Protein AF-A0A433SFX1-F1 (afdb_monomer)

Secondary structure (DSSP, 8-state):
--------------------PPPEEEEE-SSEEEEESSSSTTSPEEEEEETT-EEEEEEEETTEEEEE-TT--EEEEEGGGEE---EEEE-SSEEEEESSSSTTSPEEEEEETT-EEEEEEEETTEEEEEETTEEEEEEGGGEES--

Radius of gyration: 22.94 Å; Cα contacts (8 Å, |Δi|>4): 326; chains: 1; bounding box: 67×68×47 Å

Solvent-accessible surface area (backbone atoms only — not comparable to full-atom values): 8527 Å² total; per-residue (Å²): 137,89,81,89,80,81,84,82,78,82,78,81,80,78,80,80,79,78,75,81,79,74,75,48,61,33,11,29,70,38,76,65,46,59,29,12,80,37,83,51,92,87,35,59,72,75,46,76,46,43,51,39,44,41,31,36,56,74,49,78,53,90,70,20,29,36,30,29,42,91,88,64,53,74,37,17,34,55,49,89,43,40,40,75,62,56,17,24,32,30,72,37,71,74,41,66,25,11,68,42,83,47,95,86,39,59,72,75,50,77,47,45,50,70,44,63,30,40,52,76,47,76,52,98,66,19,33,30,35,38,48,94,93,48,70,31,20,33,57,46,91,38,41,40,61,83,106

pLDDT: mean 91.3, std 15.25, range [43.66, 98.88]

Mean predicted aligned error: 7.46 Å

Structure (mmCIF, N/CA/C/O backbone):
data_AF-A0A433SFX1-F1
#
_entry.id   AF-A0A433SFX1-F1
#
loop_
_ato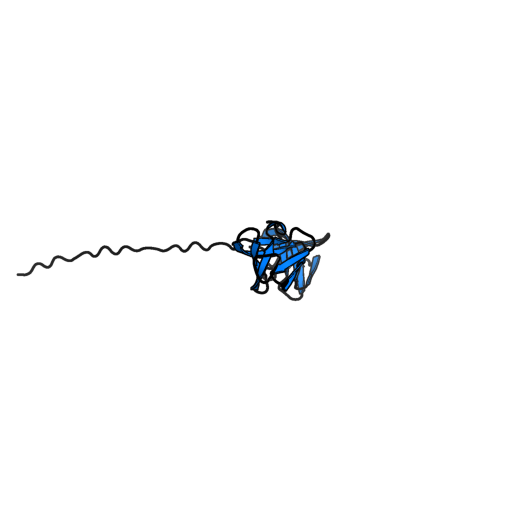m_site.group_PDB
_atom_site.id
_atom_site.type_symbol
_atom_site.label_atom_id
_atom_site.label_alt_id
_atom_site.label_comp_id
_atom_site.label_asym_id
_atom_site.label_entity_id
_atom_site.label_seq_id
_atom_site.pdbx_PDB_ins_code
_atom_site.Cartn_x
_atom_site.Cartn_y
_atom_site.Cartn_z
_atom_site.occupancy
_atom_site.B_iso_or_equiv
_atom_site.auth_seq_id
_atom_site.auth_comp_id
_atom_site.auth_asym_id
_atom_site.auth_atom_id
_atom_site.pdbx_PDB_model_num
ATOM 1 N N . MET A 1 1 ? -54.374 -57.205 -15.287 1.00 43.66 1 MET A N 1
ATOM 2 C CA . MET A 1 1 ? -53.330 -56.601 -16.148 1.00 43.66 1 MET A CA 1
ATOM 3 C C . MET A 1 1 ? -53.034 -55.196 -15.645 1.00 43.66 1 MET A C 1
ATOM 5 O O . MET A 1 1 ? -53.931 -54.368 -15.597 1.00 43.66 1 MET A O 1
ATOM 9 N N . SER A 1 2 ? -51.812 -54.977 -15.164 1.00 48.69 2 SER A N 1
ATOM 10 C CA . SER A 1 2 ? -51.351 -53.759 -14.490 1.00 48.69 2 SER A CA 1
ATOM 11 C C . SER A 1 2 ? -51.187 -52.573 -15.441 1.00 48.69 2 SER A C 1
ATOM 13 O O . SER A 1 2 ? -50.581 -52.735 -16.499 1.00 48.69 2 SER A O 1
ATOM 15 N N . ARG A 1 3 ? -51.572 -51.363 -15.019 1.00 49.38 3 ARG A N 1
ATOM 16 C CA . ARG A 1 3 ? -51.040 -50.117 -15.593 1.00 49.38 3 ARG A CA 1
ATOM 17 C C . ARG A 1 3 ? -50.414 -49.287 -14.477 1.00 49.38 3 ARG A C 1
ATOM 19 O O . ARG A 1 3 ? -51.102 -48.764 -13.611 1.00 49.38 3 ARG A O 1
ATOM 26 N N . ARG A 1 4 ? -49.081 -49.249 -14.494 1.00 55.50 4 ARG A N 1
ATOM 27 C CA . ARG A 1 4 ? -48.231 -48.358 -13.701 1.00 55.50 4 ARG A CA 1
ATOM 28 C C . ARG A 1 4 ? -48.322 -46.963 -14.323 1.00 55.50 4 ARG A C 1
ATOM 30 O O . ARG A 1 4 ? -48.164 -46.855 -15.536 1.00 55.50 4 ARG A O 1
ATOM 37 N N . ILE A 1 5 ? -48.546 -45.921 -13.527 1.00 54.09 5 ILE A N 1
ATOM 38 C CA . ILE A 1 5 ? -48.328 -44.533 -13.954 1.00 54.09 5 ILE A CA 1
ATOM 39 C C . ILE A 1 5 ? -47.386 -43.894 -12.940 1.00 54.09 5 ILE A C 1
ATOM 41 O O . ILE A 1 5 ? -47.571 -44.008 -11.730 1.00 54.09 5 ILE A O 1
ATOM 45 N N . ALA A 1 6 ? -46.309 -43.348 -13.491 1.00 43.84 6 ALA A N 1
ATOM 46 C CA . ALA A 1 6 ? -45.121 -42.877 -12.813 1.00 43.84 6 ALA A CA 1
ATOM 47 C C . ALA A 1 6 ? -45.362 -41.541 -12.105 1.00 43.84 6 ALA A C 1
ATOM 49 O O . ALA A 1 6 ? -46.016 -40.648 -12.640 1.00 43.84 6 ALA A O 1
ATOM 50 N N . TRP A 1 7 ? -44.765 -41.396 -10.927 1.00 49.53 7 TRP A N 1
ATOM 51 C CA . TRP A 1 7 ? -44.629 -40.117 -10.247 1.00 49.53 7 TRP A CA 1
ATOM 52 C C . TRP A 1 7 ? -43.489 -39.343 -10.912 1.00 49.53 7 TRP A C 1
ATOM 54 O O . TRP A 1 7 ? -42.331 -39.749 -10.827 1.00 49.53 7 TRP A O 1
ATOM 64 N N . ILE A 1 8 ? -43.805 -38.243 -11.596 1.00 52.47 8 ILE A N 1
ATOM 65 C CA . ILE A 1 8 ? -42.795 -37.278 -12.040 1.00 52.47 8 ILE A CA 1
ATOM 66 C C . ILE A 1 8 ? -42.429 -36.438 -10.815 1.00 52.47 8 ILE A C 1
ATOM 68 O O . ILE A 1 8 ? -43.172 -35.545 -10.415 1.00 52.47 8 ILE A O 1
ATOM 72 N N . LEU A 1 9 ? -41.290 -36.746 -10.197 1.00 51.44 9 LEU A N 1
ATOM 73 C CA . LEU A 1 9 ? -40.641 -35.846 -9.248 1.00 51.44 9 LEU A CA 1
ATOM 74 C C . LEU A 1 9 ? -40.020 -34.696 -10.049 1.00 51.44 9 LEU A C 1
ATOM 76 O O . LEU A 1 9 ? -39.007 -34.872 -10.725 1.00 51.44 9 LEU A O 1
ATOM 80 N N . LEU A 1 10 ? -40.651 -33.523 -9.997 1.00 53.97 10 LEU A N 1
ATOM 81 C CA . LEU A 1 10 ? -40.109 -32.290 -10.557 1.00 53.97 10 LEU A CA 1
ATOM 82 C C . LEU A 1 10 ? -38.949 -31.826 -9.660 1.00 53.97 10 LEU A C 1
ATOM 84 O O . LEU A 1 10 ? -39.156 -31.201 -8.621 1.00 53.97 10 LEU A O 1
ATOM 88 N N . GLY A 1 11 ? -37.722 -32.196 -10.025 1.00 52.44 11 GLY A N 1
ATOM 89 C CA . GLY A 1 11 ? -36.513 -31.752 -9.338 1.00 52.44 11 GLY A CA 1
ATOM 90 C C . GLY A 1 11 ? -36.317 -30.247 -9.507 1.00 52.44 11 GLY A C 1
ATOM 91 O O . GLY A 1 11 ? -36.046 -29.768 -10.606 1.00 52.44 11 GLY A O 1
ATOM 92 N N . PHE A 1 12 ? -36.447 -29.499 -8.414 1.00 59.38 12 PHE A N 1
ATOM 93 C CA . PHE A 1 12 ? -36.122 -28.077 -8.358 1.00 59.38 12 PHE A CA 1
ATOM 94 C C . PHE A 1 12 ? -34.592 -27.935 -8.320 1.00 59.38 12 PHE A C 1
ATOM 96 O O . PHE A 1 12 ? -33.965 -28.095 -7.273 1.00 59.38 12 PHE A O 1
ATOM 103 N N . VAL A 1 13 ? -33.961 -27.695 -9.472 1.00 58.12 13 VAL A N 1
ATOM 104 C CA . VAL A 1 13 ? -32.520 -27.410 -9.537 1.00 58.12 13 VAL A CA 1
ATOM 105 C C . VAL A 1 13 ? -32.302 -25.967 -9.085 1.00 58.12 13 VAL A C 1
ATOM 107 O O . VAL A 1 13 ? -32.480 -25.022 -9.848 1.00 58.12 13 VAL A O 1
ATOM 110 N N . PHE A 1 14 ? -31.936 -25.794 -7.817 1.00 58.34 14 PHE A N 1
ATOM 111 C CA . PHE A 1 14 ? -31.532 -24.506 -7.263 1.00 58.34 14 PHE A CA 1
ATOM 112 C C . PHE A 1 14 ? -30.056 -24.265 -7.615 1.00 58.34 14 PHE A C 1
ATOM 114 O O . PHE A 1 14 ? -29.152 -24.723 -6.918 1.00 58.34 14 PHE A O 1
ATOM 121 N N . VAL A 1 15 ? -29.790 -23.595 -8.740 1.00 60.56 15 VAL A N 1
ATOM 122 C CA . VAL A 1 15 ? -28.423 -23.184 -9.097 1.00 60.56 15 VAL A CA 1
ATOM 123 C C . VAL A 1 15 ? -28.039 -21.982 -8.231 1.00 60.56 15 VAL A C 1
ATOM 125 O O . VAL A 1 15 ? -28.439 -20.852 -8.502 1.00 60.56 15 VAL A O 1
ATOM 128 N N . LEU A 1 16 ? -27.260 -22.222 -7.174 1.00 59.53 16 LEU A N 1
ATOM 129 C CA . LEU A 1 16 ? -26.621 -21.165 -6.391 1.00 59.53 16 LEU A CA 1
ATOM 130 C C . LEU A 1 16 ? -25.473 -20.556 -7.206 1.00 59.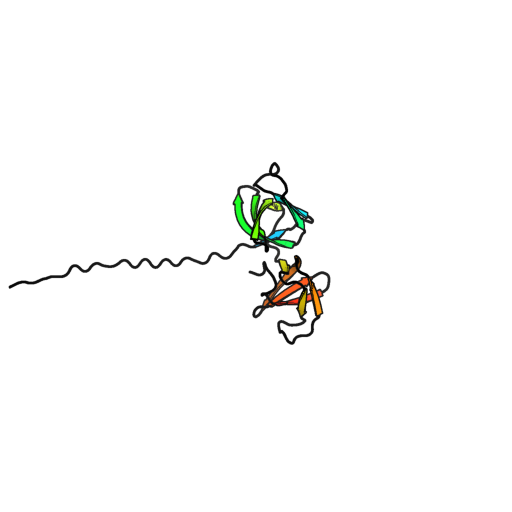53 16 LEU A C 1
ATOM 132 O O . LEU A 1 16 ? -24.356 -21.070 -7.207 1.00 59.53 16 LEU A O 1
ATOM 136 N N . PHE A 1 17 ? -25.722 -19.430 -7.871 1.00 60.12 17 PHE A N 1
ATOM 137 C CA . PHE A 1 17 ? -24.638 -18.542 -8.286 1.00 60.12 17 PHE A CA 1
ATOM 138 C C . PHE A 1 17 ? -24.137 -17.790 -7.051 1.00 60.12 17 PHE A C 1
ATOM 140 O O . PHE A 1 17 ? -24.672 -16.746 -6.680 1.00 60.12 17 PHE A O 1
ATOM 147 N N . ALA A 1 18 ? -23.110 -18.325 -6.392 1.00 62.09 18 ALA A N 1
ATOM 148 C CA . ALA A 1 18 ? -22.348 -17.555 -5.420 1.00 62.09 18 ALA A CA 1
ATOM 149 C C . ALA A 1 18 ? -21.606 -16.445 -6.179 1.00 62.09 18 ALA A C 1
ATOM 151 O O . ALA A 1 18 ? -20.595 -16.691 -6.837 1.00 62.09 18 ALA A O 1
ATOM 152 N N . GLY A 1 19 ? -22.141 -15.223 -6.141 1.00 57.31 19 GLY A N 1
ATOM 153 C CA . GLY A 1 19 ? -21.435 -14.053 -6.648 1.00 57.31 19 GLY A CA 1
ATOM 154 C C . GLY A 1 19 ? -20.097 -13.926 -5.925 1.00 57.31 19 GLY A C 1
ATOM 155 O O . GLY A 1 19 ? -20.058 -13.878 -4.696 1.00 57.31 19 GLY A O 1
ATOM 156 N N . VAL A 1 20 ? -18.992 -13.895 -6.672 1.00 61.03 20 VAL A N 1
ATOM 157 C CA . VAL A 1 20 ? -17.672 -13.645 -6.088 1.00 61.03 20 VAL A CA 1
ATOM 158 C C . VAL A 1 20 ? -17.649 -12.185 -5.643 1.00 61.03 20 VAL A C 1
ATOM 160 O O . VAL A 1 20 ? -17.517 -11.279 -6.466 1.00 61.03 20 VAL A O 1
ATOM 163 N N . ALA A 1 21 ? -17.831 -11.945 -4.345 1.00 65.31 21 ALA A N 1
ATOM 164 C CA . ALA A 1 21 ? -17.660 -10.618 -3.776 1.00 65.31 21 ALA A CA 1
ATOM 165 C C . ALA A 1 21 ? -16.210 -10.167 -4.006 1.00 65.31 21 ALA A C 1
ATOM 167 O O . ALA A 1 21 ? -15.260 -10.847 -3.616 1.00 65.31 21 ALA A O 1
ATOM 168 N N . ARG A 1 22 ? -16.038 -9.029 -4.680 1.00 71.38 22 ARG A N 1
ATOM 169 C CA . ARG A 1 22 ? -14.730 -8.395 -4.856 1.00 71.38 22 ARG A CA 1
ATOM 170 C C . ARG A 1 22 ? -14.321 -7.751 -3.532 1.00 71.38 22 ARG A C 1
ATOM 172 O O . ARG A 1 22 ? -15.132 -7.058 -2.923 1.00 71.38 22 ARG A O 1
ATOM 179 N N . ALA A 1 23 ? -13.074 -7.964 -3.121 1.00 83.50 23 ALA A N 1
ATOM 180 C CA . ALA A 1 23 ? -12.490 -7.304 -1.958 1.00 83.50 23 ALA A CA 1
ATOM 181 C C . ALA A 1 23 ? -12.605 -5.772 -2.087 1.00 83.50 23 ALA A C 1
ATOM 183 O O . ALA A 1 23 ? -12.257 -5.207 -3.126 1.00 83.50 23 ALA A O 1
ATOM 184 N N . GLU A 1 24 ? -13.115 -5.098 -1.052 1.00 95.00 24 GLU A N 1
ATOM 185 C CA . GLU A 1 24 ? -13.100 -3.634 -0.984 1.00 95.00 24 GLU A CA 1
ATOM 186 C C . GLU A 1 24 ? -11.719 -3.183 -0.496 1.00 95.00 24 GLU A C 1
ATOM 188 O O . GLU A 1 24 ? -11.278 -3.585 0.576 1.00 95.00 24 GLU A O 1
ATOM 193 N N . MET A 1 25 ? -11.055 -2.322 -1.267 1.00 97.25 25 MET A N 1
ATOM 194 C CA . MET A 1 25 ? -9.753 -1.757 -0.918 1.00 97.25 25 MET A CA 1
ATOM 195 C C . MET A 1 25 ? -9.888 -0.319 -0.414 1.00 97.25 25 MET A C 1
ATOM 197 O O . MET A 1 25 ? -10.641 0.485 -0.973 1.00 97.25 25 MET A O 1
ATOM 201 N N . VAL A 1 26 ? -9.109 0.015 0.611 1.00 98.25 26 VAL A N 1
ATOM 202 C CA . VAL A 1 26 ? -8.884 1.378 1.105 1.00 98.25 26 VAL A CA 1
ATOM 203 C C . VAL A 1 26 ? -7.388 1.622 1.294 1.00 98.25 26 VAL A C 1
ATOM 205 O O . VAL A 1 26 ? -6.601 0.683 1.363 1.00 98.25 26 VAL A O 1
ATOM 208 N N . SER A 1 27 ? -6.991 2.883 1.411 1.00 98.50 27 SER A N 1
ATOM 209 C CA . SER A 1 27 ? -5.616 3.273 1.718 1.00 98.50 27 SER A CA 1
ATOM 210 C C . SER A 1 27 ? -5.588 4.324 2.813 1.00 98.50 27 SER A C 1
ATOM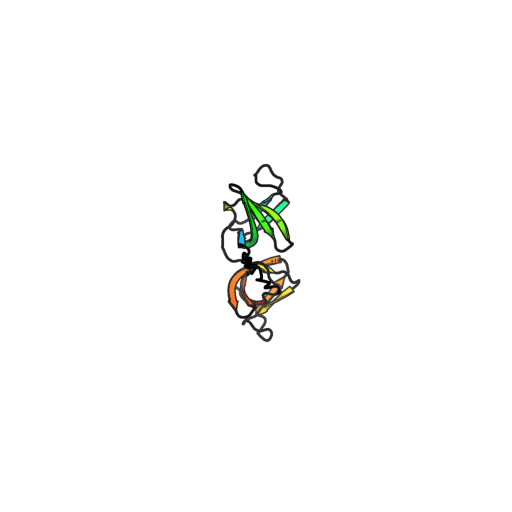 212 O O . SER A 1 27 ? -6.506 5.139 2.932 1.00 98.50 27 SER A O 1
ATOM 214 N N . VAL A 1 28 ? -4.523 4.317 3.611 1.00 98.62 28 VAL A N 1
ATOM 215 C CA . VAL A 1 28 ? -4.304 5.315 4.663 1.00 98.62 28 VAL A CA 1
ATOM 216 C C . VAL A 1 28 ? -4.198 6.709 4.038 1.00 98.62 28 VAL A C 1
ATOM 218 O O . VAL A 1 28 ? -3.372 6.949 3.160 1.00 98.62 28 VAL A O 1
ATOM 221 N N . SER A 1 29 ? -5.035 7.643 4.481 1.00 98.38 29 SER A N 1
ATOM 222 C CA . SER A 1 29 ? -5.139 8.992 3.908 1.00 98.38 29 SER A CA 1
ATOM 223 C C . SER A 1 29 ? -4.448 10.072 4.739 1.00 98.38 29 SER A C 1
ATOM 225 O O . SER A 1 29 ? -4.376 11.222 4.314 1.00 98.38 29 SER A O 1
ATOM 227 N N . ILE A 1 30 ? -3.952 9.713 5.922 1.00 98.31 30 ILE A N 1
ATOM 228 C CA . ILE A 1 30 ? -3.202 10.585 6.834 1.00 98.31 30 ILE A CA 1
ATOM 229 C C . ILE A 1 30 ? -1.734 10.155 6.896 1.00 98.31 30 ILE A C 1
ATOM 231 O O . ILE A 1 30 ? -1.397 9.055 6.473 1.00 98.31 30 ILE A O 1
ATOM 235 N N . LYS A 1 31 ? -0.855 11.005 7.442 1.00 98.00 31 LYS A N 1
ATOM 236 C CA . LYS A 1 31 ? 0.596 10.739 7.493 1.00 98.00 31 LYS A CA 1
ATOM 237 C C . LYS A 1 31 ? 0.935 9.399 8.158 1.00 98.00 31 LYS A C 1
ATOM 239 O O . LYS A 1 31 ? 1.767 8.659 7.645 1.00 98.00 31 LYS A O 1
ATOM 244 N N . GLU A 1 32 ? 0.290 9.113 9.283 1.00 98.00 32 GLU A N 1
ATOM 245 C CA . GLU A 1 32 ? 0.459 7.885 10.054 1.00 98.00 32 GLU A CA 1
ATOM 246 C C . GLU A 1 32 ? -0.870 7.528 10.727 1.00 98.00 32 GLU A C 1
ATOM 248 O O . GLU A 1 32 ? -1.531 8.399 11.295 1.00 98.00 32 GLU A O 1
ATOM 253 N N . ALA A 1 33 ? -1.258 6.257 10.674 1.00 98.25 33 ALA A N 1
ATOM 254 C CA . ALA A 1 33 ? -2.427 5.715 11.352 1.00 98.25 33 ALA A CA 1
ATOM 255 C C . ALA A 1 33 ? -2.042 4.514 12.223 1.00 98.25 33 ALA A C 1
ATOM 257 O O . ALA A 1 33 ? -1.116 3.767 11.912 1.00 98.25 33 ALA A O 1
ATOM 258 N N . ASN A 1 34 ? -2.783 4.316 13.313 1.00 98.31 34 ASN A N 1
ATOM 259 C CA . ASN A 1 34 ? -2.601 3.171 14.202 1.00 98.31 34 ASN A CA 1
ATOM 260 C C . ASN A 1 34 ? -3.524 2.022 13.781 1.00 98.31 34 ASN A C 1
ATOM 262 O O . ASN A 1 34 ? -4.738 2.222 13.678 1.00 98.31 34 ASN A O 1
ATOM 266 N N . LEU A 1 35 ? -2.956 0.829 13.638 1.00 98.31 35 LEU A N 1
ATOM 267 C CA . LEU A 1 35 ? -3.675 -0.439 13.596 1.00 98.31 35 LEU A CA 1
ATOM 268 C C . LEU A 1 35 ? -3.776 -1.003 15.015 1.00 98.31 35 LEU A C 1
ATOM 270 O O . LEU A 1 35 ? -2.788 -1.039 15.751 1.00 98.31 35 LEU A O 1
ATOM 274 N N . ARG A 1 36 ? -4.979 -1.393 15.431 1.00 98.56 36 ARG A N 1
ATOM 275 C CA . ARG A 1 36 ? -5.299 -1.795 16.806 1.00 98.56 36 ARG A CA 1
ATOM 276 C C . ARG A 1 36 ? -5.892 -3.192 16.876 1.00 98.56 36 ARG A C 1
ATOM 278 O O . ARG A 1 36 ? -6.603 -3.623 15.976 1.00 98.56 36 ARG A O 1
ATOM 285 N N . SER A 1 37 ? -5.708 -3.856 18.014 1.00 97.81 37 SER A N 1
ATOM 286 C CA . SER A 1 37 ? -6.233 -5.212 18.235 1.00 97.81 37 SER A CA 1
ATOM 287 C C . SER A 1 37 ? -7.764 -5.303 18.310 1.00 97.81 37 SER A C 1
ATOM 289 O O . SER A 1 37 ? -8.317 -6.400 18.263 1.00 97.81 37 SER A O 1
ATOM 291 N N . GLY A 1 38 ? -8.473 -4.174 18.402 1.00 97.56 38 GLY A N 1
ATOM 292 C CA . GLY A 1 38 ? -9.931 -4.132 18.455 1.00 97.56 38 GLY A CA 1
ATOM 293 C C . GLY A 1 38 ? -10.522 -2.777 18.049 1.00 97.56 38 GLY A C 1
ATOM 294 O O . GLY A 1 38 ? -9.789 -1.793 17.900 1.00 97.56 38 GLY A O 1
ATOM 295 N N . PRO A 1 39 ? -11.853 -2.714 17.872 1.00 96.31 39 PRO A N 1
ATOM 296 C CA . PRO A 1 39 ? -12.563 -1.508 17.464 1.00 96.31 39 PRO A CA 1
ATOM 297 C C . PRO A 1 39 ? -12.695 -0.528 18.639 1.00 96.31 39 PRO A C 1
ATOM 299 O O . PRO A 1 39 ? -13.698 -0.518 19.350 1.00 96.31 39 PRO A O 1
ATOM 302 N N . GLY A 1 40 ? -11.683 0.309 18.860 1.00 93.81 40 GLY A N 1
ATOM 303 C CA . GLY A 1 40 ? -11.720 1.325 19.913 1.00 93.81 40 GLY A CA 1
ATOM 304 C C . GLY A 1 40 ? -10.358 1.936 20.219 1.00 93.81 40 GLY A C 1
ATOM 305 O O . GLY A 1 40 ? -9.314 1.323 20.008 1.00 93.81 40 GLY A O 1
ATOM 306 N N . SER A 1 41 ? -10.353 3.158 20.754 1.00 91.75 41 SER A N 1
ATOM 307 C CA . SER A 1 41 ? -9.121 3.851 21.160 1.00 91.75 41 SER A CA 1
ATOM 308 C C . SER A 1 41 ? -8.476 3.256 22.417 1.00 91.75 41 SER A C 1
ATOM 310 O O . SER A 1 41 ? -7.288 3.475 22.648 1.00 91.75 41 SER A O 1
ATOM 312 N N . ASN A 1 42 ? -9.237 2.484 23.197 1.00 95.44 42 ASN A N 1
ATOM 313 C CA . ASN A 1 42 ? -8.785 1.737 24.371 1.00 95.44 42 ASN A CA 1
ATOM 314 C C . ASN A 1 42 ? -8.080 0.413 24.025 1.00 95.44 42 ASN A C 1
ATOM 316 O O . ASN A 1 42 ? -7.433 -0.170 24.891 1.00 95.44 42 ASN A O 1
ATOM 320 N N . HIS A 1 43 ? -8.181 -0.067 22.782 1.00 96.69 43 HIS A N 1
ATOM 321 C CA . HIS A 1 43 ? -7.471 -1.266 22.350 1.00 96.69 43 HIS A CA 1
ATOM 322 C C . HIS A 1 43 ? -5.995 -0.960 22.056 1.00 96.69 43 HIS A C 1
ATOM 324 O O . HIS A 1 43 ? -5.707 0.077 21.446 1.00 96.69 43 HIS A O 1
ATOM 330 N N . PRO A 1 44 ? -5.057 -1.850 22.435 1.00 97.25 44 PRO A N 1
ATOM 331 C CA . PRO A 1 44 ? -3.638 -1.700 22.128 1.00 97.25 44 PRO A CA 1
ATOM 332 C C . PRO A 1 44 ? -3.358 -1.438 20.645 1.00 97.25 44 PRO A C 1
ATOM 334 O O . PRO A 1 44 ? -3.981 -2.041 19.767 1.00 97.25 44 PRO A O 1
ATOM 337 N N . VAL A 1 45 ? -2.392 -0.556 20.377 1.00 97.88 45 VAL A N 1
ATOM 338 C CA . VAL A 1 45 ? -1.813 -0.380 19.038 1.00 97.88 45 VAL A CA 1
ATOM 339 C C . VAL A 1 45 ? -0.900 -1.569 18.759 1.00 97.88 45 VAL A C 1
ATOM 341 O O . VAL A 1 45 ? 0.010 -1.832 19.539 1.00 97.88 45 VAL A O 1
ATOM 344 N N . GLN A 1 46 ? -1.157 -2.278 17.665 1.00 97.06 46 GLN A N 1
ATOM 345 C CA . GLN A 1 46 ? -0.314 -3.372 17.187 1.00 97.06 46 GLN A CA 1
ATOM 346 C C . GLN A 1 46 ? 0.751 -2.849 16.224 1.00 97.06 46 GLN A C 1
ATOM 348 O O . GLN A 1 46 ? 1.921 -3.187 16.364 1.00 97.06 46 GLN A O 1
ATOM 353 N N . TRP A 1 47 ? 0.355 -1.969 15.297 1.00 95.62 47 TRP A N 1
ATOM 354 C CA . TRP A 1 47 ? 1.242 -1.422 14.272 1.00 95.62 47 TRP A CA 1
ATOM 355 C C . TRP A 1 47 ? 0.901 0.022 13.925 1.00 95.62 47 TRP A C 1
ATOM 357 O O . TRP A 1 47 ? -0.205 0.509 14.175 1.00 95.62 47 TRP A O 1
ATOM 367 N N . LYS A 1 48 ? 1.859 0.693 13.294 1.00 97.56 48 LYS A N 1
ATOM 368 C CA . LYS A 1 48 ? 1.682 1.997 12.662 1.00 97.56 48 LYS A CA 1
ATOM 369 C C . LYS A 1 48 ? 1.891 1.850 11.166 1.00 97.56 48 LYS A C 1
ATOM 371 O O . LYS A 1 48 ? 2.864 1.238 10.739 1.00 97.56 48 LYS A O 1
ATOM 376 N N . VAL A 1 49 ? 0.985 2.426 10.389 1.00 97.94 49 VAL A N 1
ATOM 377 C CA . VAL A 1 49 ? 1.023 2.418 8.924 1.00 97.94 49 VAL A CA 1
ATOM 378 C C . VAL A 1 49 ? 1.036 3.846 8.402 1.00 97.94 49 VAL A C 1
ATOM 380 O O . VAL A 1 49 ? 0.446 4.743 9.004 1.00 97.94 49 VAL A O 1
ATOM 383 N N . ILE A 1 50 ? 1.721 4.062 7.287 1.00 97.75 50 ILE A N 1
ATOM 384 C CA . ILE A 1 50 ? 1.918 5.390 6.698 1.00 97.75 50 ILE A CA 1
ATOM 385 C C . ILE A 1 50 ? 0.905 5.679 5.591 1.00 97.75 50 ILE A C 1
ATOM 387 O O . ILE A 1 50 ? 0.235 4.774 5.091 1.00 97.75 50 ILE A O 1
ATOM 391 N N . GLN A 1 51 ? 0.819 6.946 5.188 1.00 98.19 51 GLN A N 1
ATOM 392 C CA . GLN A 1 51 ? -0.001 7.380 4.058 1.00 98.19 51 GLN A CA 1
ATOM 393 C C . GLN A 1 51 ? 0.205 6.495 2.817 1.00 98.19 51 GLN A C 1
ATOM 395 O O . GLN A 1 51 ? 1.327 6.166 2.441 1.00 98.19 51 GLN A O 1
ATOM 400 N N . GLY A 1 52 ? -0.897 6.139 2.164 1.00 98.31 52 GLY A N 1
ATOM 401 C CA . GLY A 1 52 ? -0.924 5.298 0.975 1.00 98.31 52 GLY A CA 1
ATOM 402 C C . GLY A 1 52 ? -0.899 3.800 1.264 1.00 98.31 52 GLY A C 1
ATOM 403 O O . GLY A 1 52 ? -1.214 3.035 0.363 1.00 98.31 52 GLY A O 1
ATOM 404 N N . TYR A 1 53 ? -0.588 3.347 2.484 1.00 98.56 53 TYR A N 1
ATOM 405 C CA . TYR A 1 53 ? -0.552 1.913 2.786 1.00 98.56 53 TYR A CA 1
ATOM 406 C C . TYR A 1 53 ? -1.918 1.268 2.465 1.00 98.56 53 TYR A C 1
ATOM 408 O O . TYR A 1 53 ? -2.933 1.694 3.035 1.00 98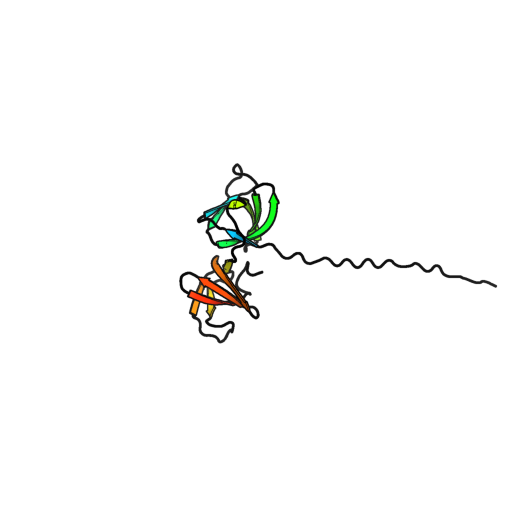.56 53 TYR A O 1
ATOM 416 N N . PRO A 1 54 ? -1.988 0.321 1.508 1.00 98.38 54 PRO A N 1
ATOM 417 C CA . PRO A 1 54 ? -3.248 -0.276 1.085 1.00 98.38 54 PRO A CA 1
ATOM 418 C C . PRO A 1 54 ? -3.726 -1.314 2.102 1.00 98.38 54 PRO A C 1
ATOM 420 O O . PRO A 1 54 ? -2.926 -1.999 2.733 1.00 98.38 54 PRO A O 1
ATOM 423 N N . LEU A 1 55 ? -5.041 -1.442 2.244 1.00 98.50 55 LEU A N 1
ATOM 424 C CA . LEU A 1 55 ? -5.711 -2.324 3.194 1.00 98.50 55 LEU A CA 1
ATOM 425 C C . LEU A 1 55 ? -6.999 -2.877 2.572 1.00 98.50 55 LEU A C 1
ATOM 427 O O . LEU A 1 55 ? -7.782 -2.138 1.973 1.00 98.50 55 LEU A O 1
ATOM 431 N N . GLU A 1 56 ? -7.241 -4.170 2.745 1.00 98.25 56 GLU A N 1
ATOM 432 C CA . GLU A 1 56 ? -8.490 -4.828 2.375 1.00 98.25 56 GLU A CA 1
ATOM 433 C C . GLU A 1 56 ? -9.483 -4.660 3.525 1.00 98.25 56 GLU A C 1
ATOM 435 O O . GLU A 1 56 ? -9.177 -4.964 4.676 1.00 98.25 56 GLU A O 1
ATOM 440 N N . VAL A 1 57 ? -10.693 -4.199 3.231 1.00 98.12 57 VAL A N 1
ATOM 441 C CA . VAL A 1 57 ? -11.777 -4.099 4.206 1.00 98.12 57 VAL A CA 1
ATOM 442 C C . VAL A 1 57 ? -12.375 -5.484 4.440 1.00 98.12 57 VAL A C 1
ATOM 444 O O . VAL A 1 57 ? -12.963 -6.079 3.542 1.00 98.12 57 VAL A O 1
ATOM 447 N N . VAL A 1 58 ? -12.277 -5.970 5.678 1.00 97.56 58 VAL A N 1
ATOM 448 C CA . VAL A 1 58 ? -12.892 -7.233 6.114 1.00 97.56 58 VAL A CA 1
ATOM 449 C C . VAL A 1 58 ? -14.312 -6.991 6.618 1.00 97.56 58 VAL A C 1
ATOM 451 O O . VAL A 1 58 ? -15.245 -7.683 6.219 1.00 97.56 58 VAL A O 1
ATOM 454 N N . LYS A 1 59 ? -14.490 -6.010 7.511 1.00 96.88 59 LYS A N 1
ATOM 455 C CA . LYS A 1 59 ? -15.807 -5.586 8.011 1.00 96.88 59 LYS A CA 1
ATOM 456 C C . LYS A 1 59 ? -15.755 -4.186 8.614 1.00 96.88 59 LYS A C 1
ATOM 458 O O . LYS A 1 59 ? -14.690 -3.683 8.966 1.00 96.88 59 LYS A O 1
ATOM 463 N N . ARG A 1 60 ? -16.922 -3.569 8.788 1.00 97.62 60 ARG A N 1
ATOM 464 C CA . ARG A 1 60 ? -17.089 -2.243 9.407 1.00 97.62 60 ARG A CA 1
ATOM 465 C C . ARG A 1 60 ? -17.868 -2.376 10.717 1.00 97.62 60 ARG A C 1
ATOM 467 O O . ARG A 1 60 ? -18.832 -3.133 10.774 1.00 97.62 60 ARG A O 1
ATOM 474 N N . GLN A 1 61 ? -17.455 -1.654 11.759 1.00 97.69 61 GLN A N 1
ATOM 475 C CA . GLN A 1 61 ? -18.125 -1.624 13.063 1.00 97.69 61 GLN A CA 1
ATOM 476 C C . GLN A 1 61 ? -18.011 -0.229 13.688 1.00 97.69 61 GLN A C 1
ATOM 478 O O . GLN A 1 61 ? -16.946 0.176 14.153 1.00 97.69 61 GLN A O 1
ATOM 483 N N . GLY A 1 62 ? -19.123 0.511 13.710 1.00 96.56 62 GLY A N 1
ATOM 484 C CA . GLY A 1 62 ? -19.132 1.902 14.164 1.00 96.56 62 GLY A CA 1
ATOM 485 C C . GLY A 1 62 ? -18.126 2.747 13.377 1.00 96.56 62 GLY A C 1
ATOM 486 O O . GLY A 1 62 ? -18.084 2.686 12.151 1.00 96.56 62 GLY A O 1
ATOM 487 N N . ASN A 1 63 ? -17.270 3.482 14.089 1.00 97.75 63 ASN A N 1
ATOM 488 C CA . ASN A 1 63 ? -16.226 4.310 13.475 1.00 97.75 63 ASN A CA 1
ATOM 489 C C . ASN A 1 63 ? -14.930 3.541 13.152 1.00 97.75 63 ASN A C 1
ATOM 491 O O . ASN A 1 63 ? -13.899 4.159 12.887 1.00 97.75 63 ASN A O 1
ATOM 495 N N .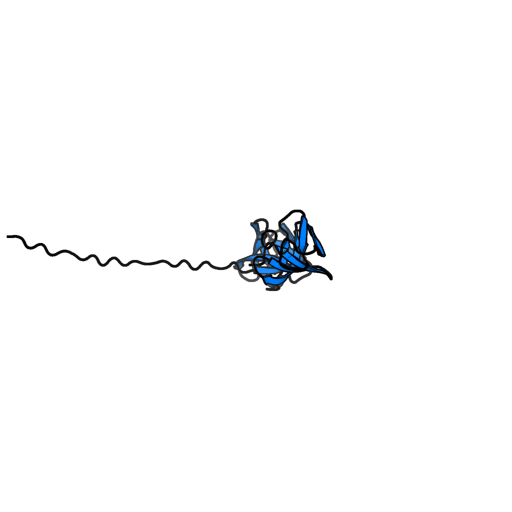 TRP A 1 64 ? -14.952 2.208 13.195 1.00 98.50 64 TRP A N 1
ATOM 496 C CA . TRP A 1 64 ? -13.784 1.357 12.988 1.00 98.50 64 TRP A CA 1
ATOM 497 C C . TRP A 1 64 ? -13.985 0.401 11.819 1.00 98.50 64 TRP A C 1
ATOM 499 O O . TRP A 1 64 ? -15.095 -0.048 11.519 1.00 98.50 64 TRP A O 1
ATOM 509 N N . ILE A 1 65 ? -12.881 0.072 11.162 1.00 98.50 65 ILE A N 1
ATOM 510 C CA . ILE A 1 65 ? -12.829 -0.864 10.047 1.00 98.50 65 ILE A CA 1
ATOM 511 C C . ILE A 1 65 ? -11.849 -1.964 10.428 1.00 98.50 65 ILE A C 1
ATOM 513 O O . ILE A 1 65 ? -10.702 -1.671 10.761 1.00 98.50 65 ILE A O 1
ATOM 517 N N . GLN A 1 66 ? -12.300 -3.215 10.390 1.00 98.56 66 GLN A N 1
ATOM 518 C CA . GLN A 1 66 ? -11.396 -4.351 10.438 1.00 98.56 66 GLN A CA 1
ATOM 519 C C . GLN A 1 66 ? -10.800 -4.512 9.049 1.00 98.56 66 GLN A C 1
ATOM 521 O O . GLN A 1 66 ? -11.530 -4.599 8.057 1.00 98.56 66 GLN A O 1
ATOM 526 N N . VAL A 1 67 ? -9.483 -4.539 8.991 1.00 98.31 67 VAL A N 1
ATOM 527 C CA . VAL A 1 67 ? -8.711 -4.558 7.759 1.00 98.31 67 VAL A CA 1
ATOM 528 C C . VAL A 1 67 ? -7.778 -5.752 7.736 1.00 98.31 67 VAL A C 1
ATOM 530 O O . VAL A 1 67 ? -7.383 -6.245 8.793 1.00 98.31 67 VAL A O 1
ATOM 533 N N . ARG A 1 68 ? -7.441 -6.199 6.530 1.00 98.38 68 ARG A N 1
ATOM 534 C CA . ARG A 1 68 ? -6.373 -7.152 6.262 1.00 98.38 68 ARG A CA 1
ATOM 535 C C . ARG A 1 68 ? -5.297 -6.476 5.420 1.00 98.38 68 ARG A C 1
ATOM 537 O O . ARG A 1 68 ? -5.635 -5.752 4.481 1.00 98.38 68 ARG A O 1
ATOM 544 N N . ASP A 1 69 ? -4.033 -6.694 5.744 1.00 97.56 69 ASP A N 1
ATOM 545 C CA . ASP A 1 69 ? -2.920 -6.210 4.929 1.00 97.56 69 ASP A CA 1
ATOM 546 C C . ASP A 1 69 ? -2.422 -7.254 3.913 1.00 97.56 69 ASP A C 1
ATOM 548 O O . ASP A 1 69 ? -3.014 -8.321 3.715 1.00 97.56 69 ASP A O 1
ATOM 552 N N . PHE A 1 70 ? -1.331 -6.920 3.227 1.00 97.19 70 PHE A N 1
ATOM 553 C CA . PHE A 1 70 ? -0.731 -7.768 2.204 1.00 97.19 70 PHE A CA 1
ATOM 554 C C . PHE A 1 70 ? -0.000 -8.999 2.774 1.00 97.19 70 PHE A C 1
ATOM 556 O O . PHE A 1 70 ? 0.184 -9.977 2.046 1.00 97.19 70 PHE A O 1
ATOM 563 N N . GLU A 1 71 ? 0.355 -8.984 4.063 1.00 96.75 71 GLU A N 1
ATOM 564 C CA . GLU A 1 71 ? 0.933 -10.113 4.808 1.00 96.75 71 GLU A CA 1
ATOM 565 C C . GLU A 1 71 ? -0.155 -11.007 5.432 1.00 96.75 71 GLU A C 1
ATOM 567 O O . GLU A 1 71 ? 0.132 -12.101 5.919 1.00 96.75 71 GLU A O 1
ATOM 572 N N . LYS A 1 72 ? -1.428 -10.617 5.257 1.00 97.06 72 LYS A N 1
ATOM 573 C CA . LYS A 1 72 ? -2.662 -11.268 5.727 1.00 97.06 72 LYS A CA 1
ATOM 574 C C . LYS A 1 72 ? -2.969 -11.027 7.203 1.00 97.06 72 LYS A C 1
ATOM 576 O O . LYS A 1 72 ? -3.911 -11.643 7.716 1.00 97.06 72 LYS A O 1
ATOM 581 N N . ASP A 1 73 ? -2.263 -10.110 7.849 1.00 97.56 73 ASP A N 1
ATOM 582 C CA . ASP A 1 73 ? -2.544 -9.729 9.223 1.00 97.56 73 ASP A CA 1
ATOM 583 C C . ASP A 1 73 ? -3.853 -8.953 9.306 1.00 97.56 73 ASP A C 1
ATOM 585 O O . ASP A 1 73 ? -4.202 -8.168 8.423 1.00 97.56 73 ASP A O 1
ATOM 589 N N . VAL A 1 74 ? -4.615 -9.209 10.372 1.00 98.19 74 VAL A N 1
ATOM 590 C CA . VAL A 1 74 ? -5.940 -8.620 10.583 1.00 98.19 74 VAL A CA 1
ATOM 591 C C . VAL A 1 74 ? -5.916 -7.703 11.796 1.00 98.19 74 VAL A C 1
ATOM 593 O O . VAL A 1 74 ? -5.600 -8.127 12.906 1.00 98.19 74 VAL A O 1
ATOM 596 N N . SER A 1 75 ? -6.322 -6.451 11.599 1.00 98.44 75 SER A N 1
ATOM 597 C CA . SER A 1 75 ? -6.320 -5.423 12.642 1.00 98.44 75 SER A CA 1
ATOM 598 C C . SER A 1 75 ? -7.455 -4.418 12.443 1.00 98.44 75 SER A C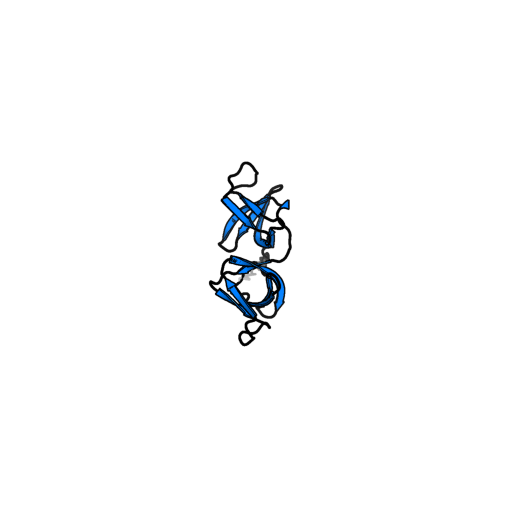 1
ATOM 600 O O . SER A 1 75 ? -8.270 -4.558 11.531 1.00 98.44 75 SER A O 1
ATOM 602 N N . TRP A 1 76 ? -7.541 -3.408 13.305 1.00 98.69 76 TRP A N 1
ATOM 603 C CA . TRP A 1 76 ? -8.565 -2.366 13.255 1.00 98.69 76 TRP A CA 1
ATOM 604 C C . TRP A 1 76 ? -7.969 -0.984 13.031 1.00 98.69 76 TRP A C 1
ATOM 606 O O . TRP A 1 76 ? -7.055 -0.568 13.738 1.00 98.69 76 TRP A O 1
ATOM 616 N N . ILE A 1 77 ? -8.548 -0.237 12.097 1.00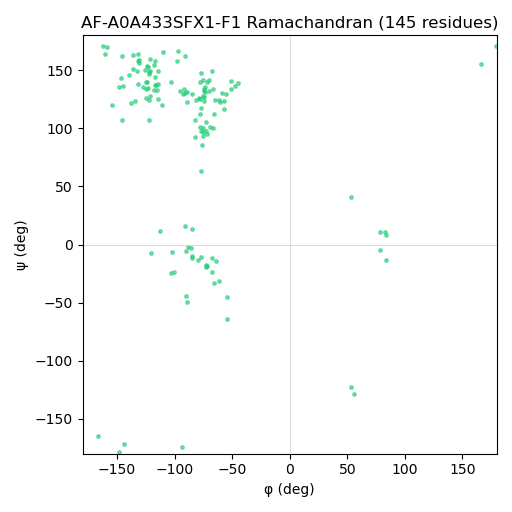 98.75 77 ILE A N 1
ATOM 617 C CA . ILE A 1 77 ? -8.193 1.153 11.808 1.00 98.75 77 ILE A CA 1
ATOM 618 C C . ILE A 1 77 ? -9.411 2.061 11.969 1.00 98.75 77 ILE A C 1
ATOM 620 O O . ILE A 1 77 ? -10.555 1.654 11.743 1.00 98.75 77 ILE A O 1
ATOM 624 N N . TYR A 1 78 ? -9.172 3.307 12.370 1.00 98.50 78 TYR A N 1
ATOM 625 C CA . TYR A 1 78 ? -10.222 4.311 12.459 1.00 98.50 78 TYR A CA 1
ATOM 626 C C . TYR A 1 78 ? -10.690 4.718 11.056 1.00 98.50 78 TYR A C 1
ATOM 628 O O . TYR A 1 78 ? -9.877 5.007 10.178 1.00 98.50 78 TYR A O 1
ATOM 636 N N . ALA A 1 79 ? -12.004 4.752 10.830 1.00 98.25 79 ALA A N 1
ATOM 637 C CA . ALA A 1 79 ? -12.574 4.892 9.491 1.00 98.25 79 ALA A CA 1
ATOM 638 C C . ALA A 1 79 ? -12.191 6.206 8.789 1.00 98.25 79 ALA A C 1
ATOM 640 O O . ALA A 1 79 ? -12.056 6.226 7.571 1.00 98.25 79 ALA A O 1
ATOM 641 N N . GLN A 1 80 ? -11.982 7.288 9.545 1.00 98.12 80 GLN A N 1
ATOM 642 C CA . GLN A 1 80 ? -11.592 8.596 8.999 1.00 98.12 80 GLN A CA 1
ATOM 643 C C . GLN A 1 80 ? -10.108 8.672 8.601 1.00 98.12 80 GLN A C 1
ATOM 645 O O . GLN A 1 80 ? -9.692 9.637 7.966 1.00 98.12 80 GLN A O 1
ATOM 650 N N . SER A 1 81 ? -9.298 7.677 8.975 1.00 98.56 81 SER A N 1
ATOM 651 C CA . SER A 1 81 ? -7.873 7.611 8.633 1.00 98.56 81 SER A CA 1
ATOM 652 C C . SER A 1 81 ? -7.609 6.976 7.267 1.00 98.56 81 SER A C 1
ATOM 654 O O . SER A 1 81 ? -6.450 6.895 6.860 1.00 98.56 81 SER A O 1
ATOM 656 N N . VAL A 1 82 ? -8.651 6.506 6.575 1.00 98.69 82 VAL A N 1
ATOM 657 C CA . VAL A 1 82 ? -8.546 5.847 5.271 1.00 98.69 82 VAL A CA 1
ATOM 658 C C . VAL A 1 82 ? -9.527 6.434 4.261 1.00 98.69 82 VAL A C 1
ATOM 660 O O . VAL A 1 82 ? -10.579 6.965 4.614 1.00 98.69 82 VAL A O 1
ATOM 663 N N . ASN A 1 83 ? -9.213 6.286 2.979 1.00 98.44 83 ASN A N 1
ATOM 664 C CA . ASN A 1 83 ? -10.118 6.594 1.876 1.00 98.44 83 ASN A CA 1
ATOM 665 C C . ASN A 1 83 ? -9.931 5.587 0.724 1.00 98.44 83 ASN A C 1
ATOM 667 O O . ASN A 1 83 ? -9.234 4.587 0.869 1.00 98.44 83 ASN A O 1
ATOM 671 N N . LYS A 1 84 ? -10.572 5.834 -0.423 1.00 97.44 84 LYS A N 1
ATOM 672 C CA . LYS A 1 84 ? -10.496 4.962 -1.610 1.00 97.44 84 LYS A CA 1
ATOM 673 C C . LYS A 1 84 ? -9.370 5.338 -2.583 1.00 97.44 84 LYS A C 1
ATOM 675 O O . LYS A 1 84 ? -9.417 4.927 -3.743 1.00 97.44 84 LYS A O 1
ATOM 680 N N . SER A 1 85 ? -8.399 6.152 -2.160 1.00 97.38 85 SER A N 1
ATOM 681 C CA . SER A 1 85 ? -7.267 6.498 -3.018 1.00 97.38 85 SER A CA 1
ATOM 682 C C . SER A 1 85 ? -6.523 5.225 -3.425 1.00 97.38 85 SER A C 1
ATOM 684 O O . SER A 1 85 ? -6.226 4.397 -2.568 1.00 97.38 85 SER A O 1
ATOM 686 N N . PRO A 1 86 ? -6.235 5.031 -4.720 1.00 97.12 86 PRO A N 1
ATOM 687 C CA . PRO A 1 86 ? -5.705 3.770 -5.205 1.00 97.12 86 PRO A CA 1
ATOM 688 C C . PRO A 1 86 ? -4.192 3.700 -4.984 1.00 97.12 86 PRO A C 1
ATOM 690 O O . PRO A 1 86 ? -3.421 4.327 -5.707 1.00 97.12 86 PRO A O 1
ATOM 693 N N . TYR A 1 87 ? -3.760 2.886 -4.029 1.00 98.50 87 TYR A N 1
ATOM 694 C CA . TYR A 1 87 ? -2.351 2.556 -3.828 1.00 98.50 87 TYR A CA 1
ATOM 695 C C . TYR A 1 87 ? -2.111 1.056 -3.935 1.00 98.50 87 TYR A C 1
ATOM 697 O O . TYR A 1 87 ? -3.023 0.242 -3.803 1.00 98.50 87 TYR A O 1
ATOM 705 N N . VAL A 1 88 ? -0.858 0.704 -4.186 1.00 98.62 88 VAL A N 1
ATOM 706 C CA . VAL A 1 88 ? -0.360 -0.668 -4.193 1.00 98.62 88 VAL A CA 1
ATOM 707 C C . VAL A 1 88 ? 0.904 -0.764 -3.358 1.00 98.62 88 VAL A C 1
ATOM 709 O O . VAL A 1 88 ? 1.590 0.236 -3.148 1.00 98.62 88 VAL A O 1
ATOM 712 N N . ILE A 1 89 ? 1.218 -1.976 -2.918 1.00 98.62 89 ILE A N 1
ATOM 713 C CA . ILE A 1 89 ? 2.442 -2.290 -2.181 1.00 98.62 89 ILE A CA 1
ATOM 714 C C . ILE A 1 89 ? 3.207 -3.409 -2.882 1.00 98.62 89 ILE A C 1
ATOM 716 O O . ILE A 1 89 ? 2.595 -4.340 -3.412 1.00 98.62 89 ILE A O 1
ATOM 720 N N . VAL A 1 90 ? 4.532 -3.292 -2.935 1.00 98.69 90 VAL A N 1
ATOM 721 C CA . VAL A 1 90 ? 5.424 -4.294 -3.535 1.00 98.69 90 VAL A CA 1
ATOM 722 C C . VAL A 1 90 ? 5.531 -5.521 -2.631 1.00 98.69 90 VAL A C 1
ATOM 724 O O . VAL A 1 90 ? 5.695 -5.394 -1.423 1.00 98.69 90 VAL A O 1
ATOM 727 N N . THR A 1 91 ? 5.457 -6.706 -3.236 1.00 98.56 91 THR A N 1
ATOM 728 C CA . THR A 1 91 ? 5.479 -8.012 -2.546 1.00 98.56 91 THR A CA 1
ATOM 729 C C . THR A 1 91 ? 6.632 -8.921 -2.978 1.00 98.56 91 THR A C 1
ATOM 731 O O . THR A 1 91 ? 6.823 -9.974 -2.384 1.00 98.56 91 THR A O 1
ATOM 734 N N . GLY A 1 92 ? 7.402 -8.536 -4.003 1.00 97.44 92 GLY A N 1
ATOM 735 C CA . GLY A 1 92 ? 8.670 -9.192 -4.346 1.00 97.44 92 GLY A CA 1
ATOM 736 C C . GLY A 1 92 ? 9.863 -8.432 -3.766 1.00 97.44 92 GLY A C 1
ATOM 737 O O . GLY A 1 92 ? 9.737 -7.236 -3.525 1.00 97.44 92 GLY A O 1
ATOM 738 N N . ASP A 1 93 ? 11.003 -9.107 -3.596 1.00 97.38 93 ASP A N 1
ATOM 739 C CA . ASP A 1 93 ? 12.209 -8.541 -2.963 1.00 97.38 93 ASP A CA 1
ATOM 740 C C . ASP A 1 93 ? 12.663 -7.235 -3.628 1.00 97.38 93 ASP A C 1
ATOM 742 O O . ASP A 1 93 ? 12.558 -6.176 -3.023 1.00 97.38 93 ASP A O 1
ATOM 746 N N . THR A 1 94 ? 13.067 -7.299 -4.900 1.00 98.06 94 THR A N 1
ATOM 747 C CA . THR A 1 94 ? 13.391 -6.132 -5.731 1.00 98.06 94 THR A CA 1
ATOM 748 C C . THR A 1 94 ? 12.738 -6.298 -7.097 1.00 98.06 94 THR A C 1
ATOM 750 O O . THR A 1 94 ? 12.975 -7.280 -7.808 1.00 98.06 94 THR A O 1
ATOM 753 N N . VAL A 1 95 ? 11.923 -5.330 -7.508 1.00 98.56 95 VAL A N 1
ATOM 754 C CA . VAL A 1 95 ? 11.086 -5.431 -8.707 1.00 98.56 95 VAL A CA 1
ATOM 755 C C . VAL A 1 95 ? 11.377 -4.286 -9.665 1.00 98.56 95 VAL A C 1
ATOM 757 O O . VAL A 1 95 ? 11.460 -3.121 -9.286 1.00 98.56 95 VAL A O 1
ATOM 760 N N . ASN A 1 96 ? 11.506 -4.616 -10.949 1.00 98.62 96 ASN A N 1
ATOM 761 C CA . ASN A 1 96 ? 11.734 -3.619 -11.988 1.00 98.62 96 ASN A CA 1
ATOM 762 C C . ASN A 1 96 ? 10.452 -2.840 -12.299 1.00 98.62 96 ASN A C 1
ATOM 764 O O . ASN A 1 96 ? 9.436 -3.430 -12.682 1.00 98.62 96 ASN A O 1
ATOM 768 N N . LEU A 1 97 ? 10.554 -1.516 -12.265 1.00 98.50 97 LEU A N 1
ATOM 769 C CA . LEU A 1 97 ? 9.589 -0.614 -12.869 1.00 98.50 97 LEU A CA 1
ATOM 770 C C . LEU A 1 97 ? 10.001 -0.348 -14.321 1.00 98.50 97 LEU A C 1
ATOM 772 O O . LEU A 1 97 ? 11.160 -0.044 -14.609 1.00 98.50 97 LEU A O 1
ATOM 776 N N . ARG A 1 98 ? 9.067 -0.476 -15.262 1.00 98.81 98 ARG A N 1
ATOM 777 C CA . ARG A 1 98 ? 9.348 -0.418 -16.705 1.00 98.81 98 ARG A CA 1
ATOM 778 C C . ARG A 1 98 ? 8.634 0.733 -17.402 1.00 98.81 98 ARG A C 1
ATOM 780 O O . ARG A 1 98 ? 7.587 1.190 -16.960 1.00 98.81 98 ARG A O 1
ATOM 787 N N . ALA A 1 99 ? 9.189 1.198 -18.518 1.00 98.56 99 ALA A N 1
ATOM 788 C CA . ALA A 1 99 ? 8.633 2.326 -19.269 1.00 98.56 99 ALA A CA 1
ATOM 789 C C . ALA A 1 99 ? 7.254 2.021 -19.892 1.00 98.56 99 ALA A C 1
ATOM 791 O O . ALA A 1 99 ? 6.402 2.903 -19.981 1.00 98.56 99 ALA A O 1
ATOM 792 N N . THR A 1 100 ? 7.022 0.772 -20.302 1.00 98.56 100 THR A N 1
ATOM 793 C CA . THR A 1 100 ? 5.772 0.283 -20.906 1.00 98.56 100 THR A CA 1
ATOM 794 C C . THR A 1 100 ? 5.398 -1.084 -20.305 1.00 98.56 100 THR A C 1
ATOM 796 O O . THR A 1 100 ? 6.259 -1.718 -19.685 1.00 98.56 100 THR A O 1
ATOM 799 N N . PRO A 1 101 ? 4.139 -1.553 -20.443 1.00 98.44 101 PRO A N 1
ATOM 800 C CA . PRO A 1 101 ? 3.675 -2.813 -19.852 1.00 98.44 101 PRO A CA 1
ATOM 801 C C . PRO A 1 101 ? 4.161 -4.039 -20.648 1.00 98.44 101 PRO A C 1
ATOM 803 O O . PRO A 1 101 ? 3.375 -4.779 -21.236 1.00 98.44 101 PRO A O 1
ATOM 806 N N . ALA A 1 102 ? 5.479 -4.236 -20.704 1.00 98.31 102 ALA A N 1
ATOM 807 C CA . ALA A 1 102 ? 6.125 -5.360 -21.373 1.00 98.31 102 ALA A CA 1
ATOM 808 C C . ALA A 1 102 ? 7.408 -5.776 -20.641 1.00 98.31 102 ALA A C 1
ATOM 810 O O . ALA A 1 102 ? 8.167 -4.938 -20.156 1.00 98.31 102 ALA A O 1
ATOM 811 N N . THR A 1 103 ? 7.700 -7.077 -20.597 1.00 97.19 103 THR A N 1
ATOM 812 C CA . THR A 1 103 ? 8.898 -7.617 -19.926 1.00 97.19 103 THR A CA 1
ATOM 813 C C . THR A 1 103 ? 10.204 -7.234 -20.624 1.00 97.19 103 THR A C 1
ATOM 815 O O . THR A 1 103 ? 11.243 -7.180 -19.972 1.00 97.19 103 THR A O 1
ATOM 818 N N . SER A 1 104 ? 10.155 -6.918 -21.919 1.00 97.94 104 SER A N 1
ATOM 819 C CA . SER A 1 104 ? 11.283 -6.420 -22.715 1.00 97.94 104 SER A CA 1
ATOM 820 C C . SER A 1 104 ? 11.487 -4.903 -22.619 1.00 97.94 104 SER A C 1
ATOM 822 O O . SER A 1 104 ? 12.498 -4.391 -23.094 1.00 97.94 104 SER A O 1
ATOM 824 N N . ALA A 1 105 ? 10.552 -4.163 -22.015 1.00 98.50 105 ALA A N 1
ATOM 825 C CA . ALA A 1 105 ? 10.625 -2.709 -21.951 1.00 98.50 105 ALA A CA 1
ATOM 826 C C . ALA A 1 105 ? 11.783 -2.226 -21.070 1.00 98.50 105 ALA A C 1
ATOM 828 O O . ALA A 1 105 ? 12.121 -2.856 -20.062 1.00 98.50 105 ALA A O 1
ATOM 829 N N . ARG A 1 106 ? 12.339 -1.057 -21.411 1.00 98.56 106 ARG A N 1
ATOM 830 C CA . ARG A 1 106 ? 13.393 -0.390 -20.634 1.00 98.56 106 ARG A CA 1
ATOM 831 C C . ARG A 1 106 ? 12.992 -0.266 -19.160 1.00 98.56 106 ARG A C 1
ATOM 833 O O . ARG A 1 106 ? 11.880 0.169 -18.854 1.00 98.56 106 ARG A O 1
ATOM 840 N N . ILE A 1 107 ? 13.918 -0.609 -18.269 1.00 98.62 107 ILE A N 1
ATOM 841 C CA . ILE A 1 107 ? 13.780 -0.403 -16.824 1.00 98.62 107 ILE A CA 1
ATOM 842 C C . ILE A 1 107 ? 13.965 1.093 -16.541 1.00 98.62 107 ILE A C 1
ATOM 844 O O . ILE A 1 107 ? 14.934 1.698 -17.003 1.00 98.62 107 ILE A O 1
ATOM 848 N N . VAL A 1 108 ? 13.005 1.695 -15.844 1.00 98.44 108 VAL A N 1
ATOM 849 C CA . VAL A 1 108 ? 13.035 3.111 -15.443 1.00 98.44 108 VAL A CA 1
ATOM 850 C C . VAL A 1 108 ? 13.394 3.283 -13.975 1.00 98.44 108 VAL A C 1
ATOM 852 O O . VAL A 1 108 ? 13.906 4.337 -13.623 1.00 98.44 108 VAL A O 1
ATOM 855 N N . ASP A 1 109 ? 13.141 2.262 -13.154 1.00 98.38 109 ASP A N 1
ATOM 856 C CA . ASP A 1 109 ? 13.481 2.244 -11.733 1.00 98.38 109 ASP A CA 1
ATOM 857 C C . ASP A 1 109 ? 13.477 0.805 -11.185 1.00 98.38 109 ASP A C 1
ATOM 859 O O . ASP A 1 109 ? 13.016 -0.125 -11.861 1.00 98.38 109 ASP A O 1
ATOM 863 N N . LYS A 1 110 ? 13.947 0.624 -9.951 1.00 98.19 110 LYS A N 1
ATOM 864 C CA . LYS A 1 110 ? 13.795 -0.600 -9.157 1.00 98.19 110 LYS A CA 1
ATOM 865 C C . LYS A 1 110 ? 13.198 -0.252 -7.800 1.00 98.19 110 LYS A C 1
ATOM 867 O O . LYS A 1 110 ? 13.613 0.713 -7.172 1.00 98.19 110 LYS A O 1
ATOM 872 N N . VAL A 1 111 ? 12.226 -1.042 -7.362 1.00 98.19 111 VAL A N 1
ATOM 873 C CA . VAL A 1 111 ? 11.517 -0.831 -6.095 1.00 98.19 111 VAL A CA 1
ATOM 874 C C . VAL A 1 111 ? 11.604 -2.075 -5.226 1.00 98.19 111 VAL A C 1
ATOM 876 O O . VAL A 1 111 ? 11.499 -3.191 -5.734 1.00 98.19 111 VAL A O 1
ATOM 879 N N . GLU A 1 112 ? 11.793 -1.872 -3.928 1.00 98.56 112 GLU A N 1
ATOM 880 C CA . GLU A 1 112 ? 11.979 -2.951 -2.953 1.00 98.56 112 GLU A CA 1
ATOM 881 C C . GLU A 1 112 ? 10.644 -3.406 -2.343 1.00 98.56 112 GLU A C 1
ATOM 883 O O . GLU A 1 112 ? 9.646 -2.672 -2.381 1.00 98.56 112 GLU A O 1
ATOM 888 N N . TYR A 1 113 ? 10.630 -4.592 -1.737 1.00 98.50 113 TYR A N 1
ATOM 889 C CA . TYR A 1 113 ? 9.530 -5.115 -0.925 1.00 98.50 113 TYR A CA 1
ATOM 890 C C . TYR A 1 113 ? 8.988 -4.068 0.056 1.00 98.50 113 TYR A C 1
ATOM 892 O O . TYR A 1 113 ? 9.738 -3.310 0.670 1.00 98.50 113 TYR A O 1
ATOM 900 N N . GLY A 1 114 ? 7.664 -4.008 0.206 1.00 97.94 114 GLY A N 1
ATOM 901 C CA . GLY A 1 114 ? 7.004 -3.066 1.111 1.00 97.94 114 GLY A CA 1
ATOM 902 C C . GLY A 1 114 ? 6.900 -1.632 0.577 1.00 97.94 114 GLY A C 1
ATOM 903 O O . GLY A 1 114 ? 6.243 -0.795 1.196 1.00 97.94 114 GLY A O 1
ATOM 904 N N . THR A 1 115 ? 7.478 -1.330 -0.590 1.00 98.31 115 THR A N 1
ATOM 905 C CA . THR A 1 115 ? 7.351 -0.005 -1.208 1.00 98.31 115 THR A CA 1
ATOM 906 C C . THR A 1 115 ? 5.898 0.279 -1.592 1.00 98.31 115 THR A C 1
ATOM 908 O O . THR A 1 115 ? 5.286 -0.469 -2.357 1.00 98.31 115 THR A O 1
ATOM 911 N N . VAL A 1 116 ? 5.353 1.390 -1.094 1.00 98.25 116 VAL A N 1
ATOM 912 C CA . VAL A 1 116 ? 3.996 1.871 -1.397 1.00 98.25 116 VAL A CA 1
ATOM 913 C C . VAL A 1 116 ? 4.027 2.836 -2.583 1.00 98.25 116 VAL A C 1
ATOM 915 O O . VAL A 1 116 ? 4.848 3.751 -2.629 1.00 98.25 116 VAL A O 1
ATOM 918 N N . MET A 1 117 ? 3.115 2.658 -3.541 1.00 98.62 117 MET A N 1
ATOM 919 C CA . MET A 1 117 ? 3.047 3.466 -4.765 1.00 98.62 117 MET A CA 1
ATOM 920 C C . MET A 1 117 ? 1.608 3.799 -5.141 1.00 98.62 117 MET A C 1
ATOM 922 O O . MET A 1 117 ? 0.705 2.982 -4.964 1.00 98.62 117 MET A O 1
ATOM 926 N N . GLU A 1 118 ? 1.387 4.980 -5.715 1.00 98.44 118 GLU A N 1
ATOM 927 C CA . GLU A 1 118 ? 0.068 5.350 -6.229 1.00 98.44 118 GLU A CA 1
ATOM 928 C C . GLU A 1 118 ? -0.213 4.588 -7.525 1.00 98.44 118 GLU A C 1
ATOM 930 O O . GLU A 1 118 ? 0.614 4.580 -8.440 1.00 98.44 118 GLU A O 1
ATOM 935 N N . ARG A 1 119 ? -1.392 3.975 -7.636 1.00 98.38 119 ARG A N 1
ATOM 936 C CA . ARG A 1 119 ? -1.842 3.283 -8.844 1.00 98.38 119 ARG A CA 1
ATOM 937 C C . ARG A 1 119 ? -2.577 4.246 -9.766 1.00 98.38 119 ARG A C 1
ATOM 939 O O . ARG A 1 119 ? -3.626 4.782 -9.430 1.00 98.38 119 ARG A O 1
ATOM 946 N N . LEU A 1 120 ? -2.077 4.355 -10.992 1.00 98.44 120 LEU A N 1
ATOM 947 C CA . LEU A 1 120 ? -2.618 5.230 -12.032 1.00 98.44 120 LEU A CA 1
ATOM 948 C C . LEU A 1 120 ? -3.485 4.491 -13.051 1.00 98.44 120 LEU A C 1
ATOM 950 O O . LEU A 1 120 ? -4.292 5.106 -13.739 1.00 98.44 120 LEU A O 1
ATOM 954 N N . GLY A 1 121 ? -3.288 3.183 -13.209 1.00 97.94 121 GLY A N 1
ATOM 955 C CA . GLY A 1 121 ? -3.976 2.420 -14.244 1.00 97.94 121 GLY A CA 1
ATOM 956 C C . GLY A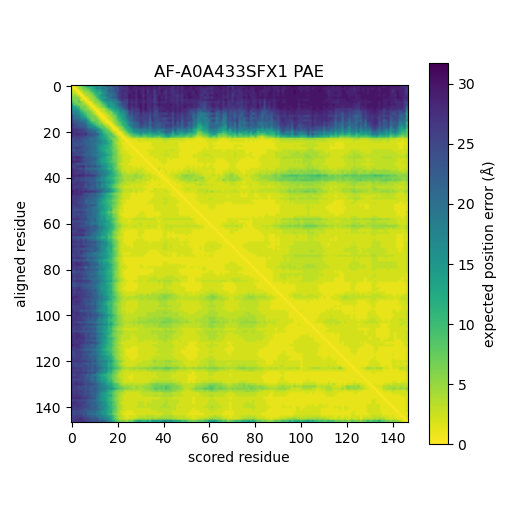 1 121 ? -3.595 0.948 -14.265 1.00 97.94 121 GLY A C 1
ATOM 957 O O . GLY A 1 121 ? -2.673 0.521 -13.571 1.00 97.94 121 GLY A O 1
ATOM 958 N N . LEU A 1 122 ? -4.329 0.180 -15.065 1.00 98.00 122 LEU A N 1
ATOM 959 C CA . LEU A 1 122 ? -4.142 -1.255 -15.257 1.00 98.00 122 LEU A CA 1
ATOM 960 C C . LEU A 1 122 ? -4.140 -1.560 -16.755 1.00 98.00 122 LEU A C 1
ATOM 962 O O . LEU A 1 122 ? -4.971 -1.023 -17.485 1.00 98.00 122 LEU A O 1
ATOM 966 N N . GLN A 1 123 ? -3.239 -2.428 -17.211 1.00 98.06 123 GLN A N 1
ATOM 967 C CA . GLN A 1 123 ? -3.210 -2.889 -18.600 1.00 98.06 123 GLN A CA 1
ATOM 968 C C . GLN A 1 123 ? -2.545 -4.260 -18.691 1.00 98.06 123 GLN A C 1
ATOM 970 O O . GLN A 1 123 ? -1.379 -4.398 -18.344 1.00 98.06 123 GLN A O 1
ATOM 975 N N . GLY A 1 124 ? -3.267 -5.274 -19.176 1.00 95.31 124 GLY A N 1
ATOM 976 C CA . GLY A 1 124 ? -2.677 -6.568 -19.553 1.00 95.31 124 GLY A CA 1
ATOM 977 C C . GLY A 1 124 ? -1.826 -7.248 -18.470 1.00 95.31 124 GLY A C 1
ATOM 978 O O . GLY A 1 124 ? -0.758 -7.759 -18.783 1.00 95.31 124 GLY A O 1
ATOM 979 N N . GLY A 1 125 ? -2.250 -7.210 -17.201 1.00 97.50 125 GLY A N 1
ATOM 980 C CA . GLY A 1 125 ? -1.473 -7.770 -16.082 1.00 97.50 125 GLY A CA 1
ATOM 981 C C . GLY A 1 125 ? -0.380 -6.846 -15.532 1.00 97.50 125 GLY A C 1
ATOM 982 O O . GLY A 1 125 ? 0.436 -7.272 -14.720 1.00 97.50 125 GLY A O 1
ATOM 983 N N . TRP A 1 126 ? -0.371 -5.579 -15.939 1.00 98.62 126 TRP A N 1
ATOM 984 C CA . TRP A 1 126 ? 0.527 -4.551 -15.426 1.00 98.62 126 TRP A CA 1
ATOM 985 C C . TRP A 1 126 ? -0.236 -3.468 -14.683 1.00 98.62 126 TRP A C 1
ATOM 987 O O . TRP A 1 126 ? -1.367 -3.119 -15.033 1.00 98.62 126 TRP A O 1
ATOM 997 N N . VAL A 1 127 ? 0.429 -2.894 -13.691 1.00 98.69 127 VAL A N 1
ATOM 998 C CA . VAL A 1 127 ? -0.047 -1.763 -12.906 1.00 98.69 127 VAL A CA 1
ATOM 999 C C . VAL A 1 127 ? 0.809 -0.558 -13.265 1.00 98.69 127 VAL A C 1
ATOM 1001 O O . VAL A 1 127 ? 2.027 -0.581 -13.091 1.00 98.69 127 VAL A O 1
ATOM 1004 N N . LYS A 1 128 ? 0.182 0.499 -13.782 1.00 98.75 128 LYS A N 1
ATOM 1005 C CA . LYS A 1 128 ? 0.851 1.788 -13.947 1.00 98.75 128 LYS A CA 1
ATOM 1006 C C . LYS A 1 128 ? 0.902 2.457 -12.585 1.00 98.75 128 LYS A C 1
ATOM 1008 O O . LYS A 1 128 ? -0.147 2.624 -11.963 1.00 98.75 128 LYS A O 1
ATOM 1013 N N . VAL A 1 129 ? 2.087 2.839 -12.136 1.00 98.75 129 VAL A N 1
ATOM 1014 C CA . VAL A 1 129 ? 2.308 3.388 -10.796 1.00 98.75 129 VAL A CA 1
ATOM 1015 C C . VAL A 1 129 ? 3.133 4.666 -10.836 1.00 98.75 129 VAL A C 1
ATOM 1017 O O . VAL A 1 129 ? 3.868 4.910 -11.799 1.00 98.75 129 VAL A O 1
ATOM 1020 N N . ARG A 1 130 ? 3.008 5.470 -9.780 1.00 98.50 130 ARG A N 1
ATOM 1021 C CA . ARG A 1 130 ? 3.859 6.627 -9.504 1.00 98.50 130 ARG A CA 1
ATOM 1022 C C . ARG A 1 130 ? 4.470 6.520 -8.115 1.00 98.50 130 ARG A C 1
ATOM 1024 O O . ARG A 1 130 ? 3.768 6.244 -7.142 1.00 98.50 130 ARG A O 1
ATOM 1031 N N . ILE A 1 131 ? 5.770 6.782 -8.050 1.00 96.06 131 ILE A N 1
ATOM 1032 C CA . ILE A 1 131 ? 6.550 6.873 -6.819 1.00 96.06 131 ILE A CA 1
ATOM 1033 C C . ILE A 1 131 ? 7.495 8.068 -6.915 1.00 96.06 131 ILE A C 1
ATOM 1035 O O . ILE A 1 131 ? 8.280 8.181 -7.857 1.00 96.06 131 ILE A O 1
ATOM 1039 N N . GLY A 1 132 ? 7.367 9.008 -5.975 1.00 91.12 132 GLY A N 1
ATOM 1040 C CA . GLY A 1 132 ? 8.043 10.301 -6.074 1.00 91.12 132 GLY A CA 1
ATOM 1041 C C . GLY A 1 132 ? 7.744 10.986 -7.415 1.00 91.12 132 GLY A C 1
ATOM 1042 O O . GLY A 1 132 ? 6.582 11.200 -7.764 1.00 91.12 132 GLY A O 1
ATOM 1043 N N . GLY A 1 133 ? 8.795 11.298 -8.178 1.00 94.31 133 GLY A N 1
ATOM 1044 C CA . GLY A 1 133 ? 8.700 11.871 -9.528 1.00 94.31 133 GLY A CA 1
ATOM 1045 C C . GLY A 1 133 ? 8.651 10.847 -10.671 1.00 94.31 133 GLY A C 1
ATOM 1046 O O . GLY A 1 133 ? 8.465 11.235 -11.824 1.00 94.31 133 GLY A O 1
ATOM 1047 N N . THR A 1 134 ? 8.801 9.552 -10.387 1.00 97.56 134 THR A N 1
ATOM 1048 C CA . THR A 1 134 ? 8.919 8.504 -11.409 1.00 97.56 134 THR A CA 1
ATOM 1049 C C . THR A 1 134 ? 7.559 7.861 -11.676 1.00 97.56 134 THR A C 1
ATOM 1051 O O . THR A 1 134 ? 6.835 7.482 -10.757 1.00 97.56 134 THR A O 1
ATOM 1054 N N . THR A 1 135 ? 7.202 7.715 -12.955 1.00 98.62 135 THR A N 1
ATOM 1055 C CA . THR A 1 135 ? 6.038 6.933 -13.405 1.00 98.62 135 THR A CA 1
ATOM 1056 C C . THR A 1 135 ? 6.498 5.768 -14.272 1.00 98.62 135 THR A C 1
ATOM 1058 O O . THR A 1 135 ? 7.330 5.944 -15.161 1.00 98.62 135 THR A O 1
ATOM 1061 N N . GLY A 1 136 ? 5.912 4.590 -14.069 1.00 98.69 136 GLY A N 1
ATOM 1062 C CA . GLY A 1 136 ? 6.185 3.417 -14.896 1.00 98.69 136 GLY A CA 1
ATOM 1063 C C . GLY A 1 136 ? 5.179 2.292 -14.679 1.00 98.69 136 GLY A C 1
ATOM 1064 O O . GLY A 1 136 ? 4.105 2.502 -14.120 1.00 98.69 136 GLY A O 1
ATOM 1065 N N . TRP A 1 137 ? 5.529 1.100 -15.145 1.00 98.88 137 TRP A N 1
ATOM 1066 C CA . TRP A 1 137 ? 4.701 -0.100 -15.124 1.00 98.88 137 TRP A CA 1
ATOM 1067 C C . TRP A 1 137 ? 5.389 -1.216 -14.352 1.00 98.88 137 TRP A C 1
ATOM 1069 O O . TRP A 1 137 ? 6.533 -1.567 -14.641 1.00 98.88 137 TRP A O 1
ATOM 1079 N N . ILE A 1 138 ? 4.675 -1.792 -13.394 1.00 98.81 138 ILE A N 1
ATOM 1080 C CA . ILE A 1 138 ? 5.113 -2.942 -12.604 1.00 98.81 138 ILE A CA 1
ATOM 1081 C C . ILE A 1 138 ? 4.177 -4.120 -12.875 1.00 98.81 138 ILE A C 1
ATOM 1083 O O . ILE A 1 138 ? 2.981 -3.932 -13.108 1.00 98.81 138 ILE A O 1
ATOM 1087 N N . SER A 1 139 ? 4.712 -5.340 -12.901 1.00 98.62 139 SER A N 1
ATOM 1088 C CA . SER A 1 139 ? 3.882 -6.534 -13.088 1.00 98.62 139 SER A CA 1
ATOM 1089 C C . SER A 1 139 ? 2.959 -6.726 -11.884 1.00 98.62 139 SER A C 1
ATOM 1091 O O . SER A 1 139 ? 3.404 -6.670 -10.737 1.00 98.62 139 SER A O 1
ATOM 1093 N N . ALA A 1 140 ? 1.680 -6.995 -12.145 1.00 98.12 140 ALA A N 1
ATOM 1094 C CA . ALA A 1 140 ? 0.660 -7.201 -11.120 1.00 98.12 140 ALA A CA 1
ATOM 1095 C C . ALA A 1 140 ? 0.916 -8.436 -10.233 1.00 98.12 140 ALA A C 1
ATOM 1097 O O . ALA A 1 140 ? 0.319 -8.550 -9.166 1.00 98.12 140 ALA A O 1
ATOM 1098 N N . ASN A 1 141 ? 1.821 -9.334 -10.640 1.00 97.94 141 ASN A N 1
ATOM 1099 C CA . ASN A 1 141 ? 2.235 -10.488 -9.836 1.00 97.94 141 ASN A CA 1
ATOM 1100 C C . ASN A 1 141 ? 3.133 -10.111 -8.650 1.00 97.94 141 ASN A C 1
ATOM 1102 O O . ASN A 1 141 ? 3.293 -10.921 -7.746 1.00 97.94 141 ASN A O 1
ATOM 1106 N N . TYR A 1 142 ? 3.726 -8.914 -8.661 1.00 98.44 142 TYR A N 1
ATOM 1107 C CA . TYR A 1 142 ? 4.655 -8.462 -7.623 1.00 98.44 142 TYR A CA 1
ATOM 1108 C C . TYR A 1 142 ? 4.105 -7.315 -6.783 1.00 98.44 142 TYR A C 1
ATOM 1110 O O . TYR A 1 142 ? 4.842 -6.689 -6.021 1.00 98.44 142 TYR A O 1
ATOM 1118 N N . VAL A 1 143 ? 2.812 -7.025 -6.904 1.00 98.31 143 VAL A N 1
ATOM 1119 C CA . VAL A 1 143 ? 2.149 -5.991 -6.115 1.00 98.31 143 VAL A CA 1
ATOM 1120 C C . VAL A 1 143 ? 0.806 -6.475 -5.596 1.00 98.31 143 VAL A C 1
ATOM 1122 O O . VAL A 1 143 ? 0.120 -7.276 -6.231 1.00 98.31 143 VAL A O 1
ATOM 1125 N N . TRP A 1 144 ? 0.403 -5.932 -4.455 1.00 98.19 144 TRP A N 1
ATOM 1126 C CA . TRP A 1 144 ? -0.896 -6.166 -3.837 1.00 98.19 144 TRP A CA 1
ATOM 1127 C C . TRP A 1 144 ? -1.713 -4.866 -3.765 1.00 98.19 144 TRP A C 1
ATOM 1129 O O . TRP A 1 144 ? -1.162 -3.771 -3.855 1.00 98.19 144 TRP A O 1
ATOM 1139 N N . GLY A 1 145 ? -3.040 -4.984 -3.657 1.00 96.06 145 GLY A N 1
ATOM 1140 C CA . GLY A 1 145 ? -3.970 -3.847 -3.566 1.00 96.06 145 GLY A CA 1
ATOM 1141 C C . GLY A 1 145 ? -4.392 -3.221 -4.902 1.00 96.06 145 GLY A C 1
ATOM 1142 O O . GLY A 1 145 ? -5.059 -2.192 -4.934 1.00 96.06 145 GLY A O 1
ATOM 1143 N N . TRP A 1 146 ? -4.028 -3.837 -6.031 1.00 93.25 146 TRP A N 1
ATOM 1144 C CA . TRP A 1 146 ? -4.393 -3.354 -7.372 1.00 93.25 146 TRP A CA 1
ATOM 1145 C C . TRP A 1 146 ? -5.777 -3.815 -7.849 1.00 93.25 146 TRP A C 1
ATOM 1147 O O . TRP A 1 146 ? -6.255 -3.338 -8.885 1.00 93.25 146 TRP A O 1
ATOM 1157 N N . LYS A 1 147 ? -6.376 -4.770 -7.129 1.00 81.69 147 LYS A N 1
ATOM 1158 C CA . LYS A 1 147 ? -7.699 -5.332 -7.403 1.00 81.69 147 LYS A CA 1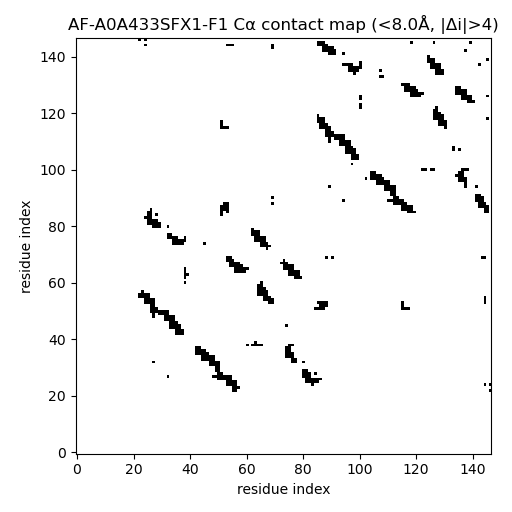
ATOM 1159 C C . LYS A 1 147 ? -8.802 -4.551 -6.709 1.00 81.69 147 LYS A C 1
ATOM 1161 O O . LYS A 1 147 ? -8.537 -3.588 -5.974 1.00 81.69 147 LYS A O 1
#

Organism: NCBI:txid1965230

Sequence (147 aa):
MSRRIAWILLGFVFVLFAGVARAEMVSVSIKEANLRSGPGSNHPVQWKVIQGYPLEVVKRQGNWIQVRDFEKDVSWIYAQSVNKSPYVIVTGDTVNLRATPATSARIVDKVEYGTVMERLGLQGGWVKVRIGGTTGWISANYVWGWK

Foldseek 3Di:
DDDDDDDPPPDDPPDDPPPPDDWQKKWFQAQKWFWFADDDPPGDGPDIDGGQQMWTFPDDDVQKTWTAHPVRDTTITGNVRIDRQQKKFFADAKFFFFAAADPPGDGPDIDGGGDMWGFDDDDDQWTFTDDDPDTGITGVVGIPRND

Nearest PDB structures (foldseek):
  4r0k-assembly1_A  TM=5.024E-01  e=2.219E-07  Bacteroides thetaiotaomicron VPI-5482
  3npf-assembly1_B  TM=4.979E-01  e=2.106E-07  Bacteroides ovatus ATCC 8483
  3pvq-assembly1_B  TM=4.992E-01  e=1.004E-06  Bacteroides thetaiotaomicron VPI-5482
  6biq-assembly4_C  TM=4.607E-01  e=5.044E-06  Trichomonas vaginalis
  2krs-assembly1_A  TM=9.382E-01  e=5.403E-03  Clostridium perfringens

InterPro domains:
  IPR003646 SH3-like domain, bacterial-type [PF08239] (93-143)
  IPR003646 SH3-like domain, bacterial-type [PS51781] (85-147)
  IPR003646 SH3-like domain, bacterial-type [SM00287] (23-85)
  IPR003646 SH3-like domain, bacterial-type [SM00287] (88-147)
  IPR010466 Protein of unknown function DUF1058 [PF06347] (31-82)
  IPR052354 Bacterial Cell Wall Dynamics Protein [PTHR34408] (20-143)